Protein AF-A0A6N9DI93-F1 (afdb_monomer)

Solvent-accessible surface area (backbone atoms only — not comparable to full-atom values): 7185 Å² total; per-residue (Å²): 129,85,76,75,81,49,27,38,19,48,48,46,8,44,58,91,35,36,51,75,66,44,35,51,50,23,20,52,50,19,24,50,42,16,70,72,67,25,34,40,34,20,52,22,37,60,30,27,32,34,26,19,26,43,17,12,46,75,55,72,29,55,27,36,8,54,26,49,40,80,56,54,85,68,37,35,95,43,45,76,44,55,42,54,62,59,42,55,77,66,40,47,42,56,40,36,69,69,20,71,30,37,41,38,45,38,34,78,68,64,30,71,58,51,52,50,34,26,57,73,64,72,38,54,74,47,75,49,83,72,74,79,78,80,76,78,78,74,89,123

Sequence (140 aa):
MSQHPIYISVIGGDRDHTTPEGLKLAEEVGRHIAEAGCILVNGGMGGTMERAAKGAKSAGGTTIGILSTTERNQANPYIDYAIPTPLGFVRNVLVANASDAVIALPGKWGTSNELSFAMIAGVPVVALEGWEANLLYDGG

Foldseek 3Di:
DPDDAAEEEEAEDAQVFADPVLLQVLLCQLLVCLVVVHAYEYALAHDSLLSSLNSVVVNVHAYEHAYLAQDQVRGHPSHPHYHDDVPPLVCLLVRLLVGQEYEYTDTDPDSVSSVVSNVVNVHHYDYDDDDPPPPPPVPD

Secondary structure (DSSP, 8-state):
--PPPPEEEEE---SSSS-HHHHHHHHHHHHHHHHTTPEEEE--SSTHHHHHHHHHHHTT--EEEEESSS-GGGS-TT-SEEEE---GGGHHHHHHHT-SEEEE---SSSHHHHHHHHHHTT--EEE-S-----------

Radius of gyration: 14.29 Å; Cα contacts (8 Å, |Δi|>4): 337; chains: 1; bounding box: 38×36×39 Å

Nearest PDB structures (foldseek):
  6y01-assembly1_CCC  TM=9.434E-01  e=3.890E-11  Rippkaea orientalis PCC 8801
  1wek-assembly1_F  TM=8.468E-01  e=8.279E-08  Thermus thermophilus
  1weh-assembly2_B  TM=8.444E-01  e=7.338E-08  Thermus thermophilus HB8
  1wek-assembly1_E  TM=8.341E-01  e=7.338E-08  Thermus thermophilus
  1wek-assembly1_C  TM=8.445E-01  e=1.708E-07  Thermus thermophilus

Mean predicted aligned error: 7.13 Å

Structure (mmCIF, N/CA/C/O backbone):
data_AF-A0A6N9DI93-F1
#
_entry.id   AF-A0A6N9DI93-F1
#
loop_
_atom_site.group_PDB
_atom_site.id
_atom_site.type_symbol
_atom_site.label_atom_id
_atom_site.label_alt_id
_atom_site.label_comp_id
_atom_site.label_asym_id
_atom_site.label_entity_id
_atom_site.label_seq_id
_atom_site.pdbx_PDB_ins_code
_atom_site.Cartn_x
_atom_site.Cartn_y
_atom_site.Cartn_z
_atom_site.occupancy
_atom_site.B_iso_or_equiv
_atom_site.auth_seq_id
_atom_site.auth_comp_id
_atom_site.auth_asym_id
_atom_site.auth_atom_id
_atom_site.pdbx_PDB_model_num
ATOM 1 N N . MET A 1 1 ? -23.038 -8.264 14.974 1.00 46.19 1 MET A N 1
ATOM 2 C CA . MET A 1 1 ? -21.752 -8.863 14.565 1.00 46.19 1 MET A CA 1
ATOM 3 C C . MET A 1 1 ? -20.890 -7.717 14.076 1.00 46.19 1 MET A C 1
ATOM 5 O O . MET A 1 1 ? -21.331 -7.022 13.171 1.00 46.19 1 MET A O 1
ATOM 9 N N . SER A 1 2 ? -19.762 -7.424 14.724 1.00 50.06 2 SER A N 1
ATOM 10 C CA . SER A 1 2 ? -18.819 -6.440 14.186 1.00 50.06 2 SER A CA 1
ATOM 11 C C . SER A 1 2 ? -18.243 -7.027 12.901 1.00 50.06 2 SER A C 1
ATOM 13 O O . SER A 1 2 ? -17.548 -8.041 12.963 1.00 50.06 2 SER A O 1
ATOM 15 N N . GLN A 1 3 ? -18.596 -6.455 11.751 1.00 72.88 3 GLN A N 1
ATOM 16 C CA . GLN A 1 3 ? -17.924 -6.793 10.500 1.00 72.88 3 GLN A CA 1
ATOM 17 C C . GLN A 1 3 ? -16.441 -6.472 10.680 1.00 72.88 3 GLN A C 1
ATOM 19 O O . GLN A 1 3 ? -16.095 -5.383 11.143 1.00 72.88 3 GLN A O 1
ATOM 24 N N . HIS A 1 4 ? -15.584 -7.452 10.404 1.00 82.50 4 HIS A N 1
ATOM 25 C CA . HIS A 1 4 ? -14.150 -7.214 10.359 1.00 82.50 4 HIS A CA 1
ATOM 26 C C . HIS A 1 4 ? -13.879 -6.199 9.235 1.00 82.50 4 HIS A C 1
ATOM 28 O O . HIS A 1 4 ? -14.562 -6.268 8.209 1.00 82.50 4 HIS A O 1
ATOM 34 N N . PRO A 1 5 ? -12.956 -5.236 9.413 1.00 90.75 5 PRO A N 1
ATOM 35 C CA . PRO A 1 5 ? -12.563 -4.365 8.312 1.00 90.75 5 PRO A CA 1
ATOM 36 C C . PRO A 1 5 ? -12.088 -5.217 7.133 1.00 90.75 5 PRO A C 1
ATOM 38 O O . PRO A 1 5 ? -11.401 -6.209 7.356 1.00 90.75 5 PRO A O 1
ATOM 41 N N . ILE A 1 6 ? -12.449 -4.838 5.907 1.00 96.69 6 ILE A N 1
ATOM 42 C CA . ILE A 1 6 ? -11.948 -5.504 4.700 1.00 96.69 6 ILE A CA 1
ATOM 43 C C . ILE A 1 6 ? -10.580 -4.911 4.362 1.00 96.69 6 ILE A C 1
ATOM 45 O O . ILE A 1 6 ? -10.435 -3.689 4.271 1.00 96.69 6 ILE A O 1
ATOM 49 N N . TYR A 1 7 ? -9.588 -5.767 4.163 1.00 97.56 7 TYR A N 1
ATOM 50 C CA . TYR A 1 7 ? -8.220 -5.410 3.816 1.00 97.56 7 TYR A CA 1
ATOM 51 C C . TYR A 1 7 ? -7.990 -5.679 2.333 1.00 97.56 7 TYR A C 1
ATOM 53 O O . TYR A 1 7 ? -8.147 -6.804 1.864 1.00 97.56 7 TYR A O 1
ATOM 61 N N . ILE A 1 8 ? -7.582 -4.655 1.590 1.00 97.44 8 ILE A N 1
ATOM 62 C CA . ILE A 1 8 ? -7.276 -4.766 0.164 1.00 97.44 8 ILE A CA 1
ATOM 63 C C . ILE A 1 8 ? -5.801 -4.464 -0.045 1.00 97.44 8 ILE A C 1
ATOM 65 O O . ILE A 1 8 ? -5.325 -3.369 0.267 1.00 97.44 8 ILE A O 1
ATOM 69 N N . SER A 1 9 ? -5.082 -5.431 -0.605 1.00 95.81 9 SER A N 1
ATOM 70 C CA . SER A 1 9 ? -3.692 -5.233 -0.989 1.00 95.81 9 SER A CA 1
ATOM 71 C C . SER A 1 9 ? -3.581 -4.615 -2.371 1.00 95.81 9 SER A C 1
ATOM 73 O O . SER A 1 9 ? -4.278 -5.033 -3.291 1.00 95.81 9 SER A O 1
ATOM 75 N N . VAL A 1 10 ? -2.660 -3.669 -2.546 1.00 93.56 10 VAL A N 1
ATOM 76 C CA . VAL A 1 10 ? -2.271 -3.172 -3.875 1.00 93.56 10 VAL A CA 1
ATOM 77 C C . VAL A 1 10 ? -0.820 -3.539 -4.150 1.00 93.56 10 VAL A C 1
ATOM 79 O O . VAL A 1 10 ? 0.080 -3.133 -3.410 1.00 93.56 10 VAL A O 1
ATOM 82 N N . ILE A 1 11 ? -0.611 -4.294 -5.227 1.00 89.00 11 ILE A N 1
ATOM 83 C CA . ILE A 1 11 ? 0.705 -4.726 -5.718 1.00 89.00 11 ILE A CA 1
ATOM 84 C C . ILE A 1 11 ? 0.985 -4.113 -7.095 1.00 89.00 11 ILE A C 1
ATOM 86 O O . ILE A 1 11 ? 0.055 -3.769 -7.832 1.00 89.00 11 ILE A O 1
ATOM 90 N N . GLY A 1 12 ? 2.258 -3.942 -7.445 1.00 82.12 12 GLY A N 1
ATOM 91 C CA . GLY A 1 12 ? 2.646 -3.197 -8.639 1.00 82.12 12 GLY A CA 1
ATOM 92 C C . GLY A 1 12 ? 4.113 -2.784 -8.639 1.00 82.12 12 GLY A C 1
ATOM 93 O O . GLY A 1 12 ? 4.810 -2.879 -7.631 1.00 82.12 12 GLY A O 1
ATOM 94 N N . GLY A 1 13 ? 4.567 -2.274 -9.783 1.00 74.19 13 GLY A N 1
ATOM 95 C CA . GLY A 1 13 ? 5.956 -1.865 -9.972 1.00 74.19 13 GLY A CA 1
ATOM 96 C C . GLY A 1 13 ? 6.425 -0.775 -9.000 1.00 74.19 13 GLY A C 1
ATOM 97 O O . GLY A 1 13 ? 5.648 0.047 -8.491 1.00 74.19 13 GLY A O 1
ATOM 98 N N . ASP A 1 14 ? 7.739 -0.736 -8.787 1.00 79.31 14 ASP A N 1
ATOM 99 C CA . ASP A 1 14 ? 8.405 0.379 -8.119 1.00 79.31 14 ASP A CA 1
ATOM 100 C C . ASP A 1 14 ? 8.394 1.654 -8.993 1.00 79.31 14 ASP A C 1
ATOM 102 O O . ASP A 1 14 ? 7.741 1.730 -10.039 1.00 79.31 14 ASP A O 1
ATOM 106 N N . ARG A 1 15 ? 9.091 2.701 -8.541 1.00 76.38 15 ARG A N 1
ATOM 107 C CA . ARG A 1 15 ? 9.109 4.002 -9.222 1.00 76.38 15 ARG A CA 1
ATOM 108 C C . ARG A 1 15 ? 9.730 3.941 -10.621 1.00 76.38 15 ARG A C 1
ATOM 110 O O . ARG A 1 15 ? 9.258 4.662 -11.494 1.00 76.38 15 ARG A O 1
ATOM 117 N N . ASP A 1 16 ? 10.738 3.103 -10.829 1.00 77.00 16 ASP A N 1
ATOM 118 C CA . ASP A 1 16 ? 11.493 3.046 -12.085 1.00 77.00 16 ASP A CA 1
ATOM 119 C C . ASP A 1 16 ? 10.789 2.167 -13.131 1.00 77.00 16 ASP A C 1
ATOM 121 O O . ASP A 1 16 ? 11.002 2.317 -14.335 1.00 77.00 16 ASP A O 1
ATOM 125 N N . HIS A 1 17 ? 9.894 1.286 -12.678 1.00 74.25 17 HIS A N 1
ATOM 126 C CA . HIS A 1 17 ? 9.217 0.295 -13.515 1.00 74.25 17 HIS A CA 1
ATOM 127 C C . HIS A 1 17 ? 7.712 0.545 -13.709 1.00 74.25 17 HIS A C 1
ATOM 129 O O . HIS A 1 17 ? 7.026 -0.306 -14.289 1.00 74.25 17 HIS A O 1
ATOM 135 N N . THR A 1 18 ? 7.199 1.701 -13.271 1.00 78.12 18 THR A N 1
ATOM 136 C CA . THR A 1 18 ? 5.783 2.087 -13.407 1.00 78.12 18 THR A CA 1
ATOM 137 C C . THR A 1 18 ? 5.630 3.319 -14.297 1.00 78.12 18 THR A C 1
ATOM 139 O O . THR A 1 18 ? 6.318 4.323 -14.114 1.00 78.12 18 THR A O 1
ATOM 142 N N . THR A 1 19 ? 4.706 3.267 -15.259 1.00 85.12 19 THR A N 1
ATOM 143 C CA . THR A 1 19 ? 4.407 4.412 -16.134 1.00 85.12 19 THR A CA 1
ATOM 144 C C . THR A 1 19 ? 3.683 5.530 -15.371 1.00 85.12 19 THR A C 1
ATOM 146 O O . THR A 1 19 ? 3.050 5.266 -14.345 1.00 85.12 19 THR A O 1
ATOM 149 N N . P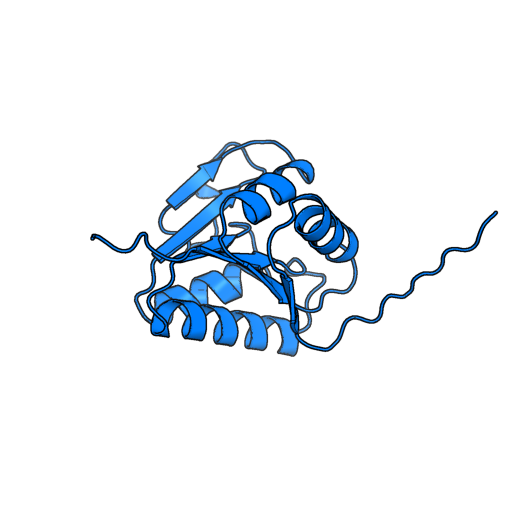RO A 1 20 ? 3.711 6.784 -15.859 1.00 87.62 20 PRO A N 1
ATOM 150 C CA . PRO A 1 20 ? 2.921 7.871 -15.277 1.00 87.62 20 PRO A CA 1
ATOM 151 C C . PRO A 1 20 ? 1.427 7.537 -15.156 1.00 87.62 20 PRO A C 1
ATOM 153 O O . PRO A 1 20 ? 0.802 7.840 -14.140 1.00 87.62 20 PRO A O 1
ATOM 156 N N . GLU A 1 21 ? 0.868 6.862 -16.159 1.00 86.25 21 GLU A N 1
ATOM 157 C CA . GLU A 1 21 ? -0.519 6.401 -16.172 1.00 86.25 21 GLU A CA 1
ATOM 158 C C . GLU A 1 21 ? -0.755 5.334 -15.097 1.00 86.25 21 GLU A C 1
ATOM 160 O O . GLU A 1 21 ? -1.743 5.414 -14.372 1.00 86.25 21 GLU A O 1
ATOM 165 N N . GLY A 1 22 ? 0.178 4.391 -14.926 1.00 86.81 22 GLY A N 1
ATOM 166 C CA . GLY A 1 22 ? 0.122 3.384 -13.864 1.00 86.81 22 GLY A CA 1
ATOM 167 C C . GLY A 1 22 ? 0.186 4.002 -12.465 1.00 86.81 22 GLY A C 1
ATOM 168 O O . GLY A 1 22 ? -0.568 3.615 -11.577 1.00 86.81 22 GLY A O 1
ATOM 169 N N . LEU A 1 23 ? 1.018 5.030 -12.274 1.00 91.25 23 LEU A N 1
ATOM 170 C CA . LEU A 1 23 ? 1.089 5.785 -11.020 1.00 91.25 23 LEU A CA 1
ATOM 171 C C . LEU A 1 23 ? -0.214 6.543 -10.728 1.00 91.25 23 LEU A C 1
ATOM 173 O O . LEU A 1 23 ? -0.634 6.610 -9.572 1.00 91.25 23 LEU A O 1
ATOM 177 N N . LYS A 1 24 ? -0.859 7.106 -11.755 1.00 92.25 24 LYS A N 1
ATOM 178 C CA . LYS A 1 24 ? -2.163 7.765 -11.615 1.00 92.25 24 LYS A CA 1
ATOM 179 C C . LYS A 1 24 ? -3.259 6.754 -11.272 1.00 92.25 24 LYS A C 1
ATOM 181 O O . LYS A 1 24 ? -4.019 6.989 -10.337 1.00 92.25 24 LYS A O 1
ATOM 186 N N . LEU A 1 25 ? -3.284 5.617 -11.965 1.00 91.94 25 LEU A N 1
ATOM 187 C CA . LEU A 1 25 ? -4.205 4.519 -11.683 1.00 91.94 25 LEU A CA 1
ATOM 188 C C . LEU A 1 25 ? -4.036 4.005 -10.248 1.00 91.94 25 LEU A C 1
ATOM 190 O O . LEU A 1 25 ? -5.024 3.796 -9.554 1.00 91.94 25 LEU A O 1
ATOM 194 N N . ALA A 1 26 ? -2.798 3.860 -9.770 1.00 94.38 26 ALA A N 1
ATOM 195 C CA . ALA A 1 26 ? -2.525 3.466 -8.392 1.00 94.38 26 ALA A CA 1
ATOM 196 C C . ALA A 1 26 ? -3.125 4.445 -7.377 1.00 94.38 26 ALA A C 1
ATOM 198 O O . ALA A 1 26 ? -3.748 4.020 -6.405 1.00 94.38 26 ALA A O 1
ATOM 199 N N . GLU A 1 27 ? -2.981 5.749 -7.620 1.00 97.31 27 GLU A N 1
ATOM 200 C CA . GLU A 1 27 ? -3.574 6.794 -6.780 1.00 97.31 27 GLU A CA 1
ATOM 201 C C . GLU A 1 27 ? -5.114 6.732 -6.794 1.00 97.31 27 GLU A C 1
ATOM 203 O O . GLU A 1 27 ? -5.746 6.819 -5.742 1.00 97.31 27 GLU A O 1
ATOM 208 N N . GLU A 1 28 ? -5.730 6.487 -7.953 1.00 97.38 28 GLU A N 1
ATOM 209 C CA . GLU A 1 28 ? -7.184 6.314 -8.076 1.00 97.38 28 GLU A CA 1
ATOM 210 C C . GLU A 1 28 ? -7.693 5.056 -7.354 1.00 97.38 28 GLU A C 1
ATOM 212 O O . GLU A 1 28 ? -8.684 5.123 -6.626 1.00 97.38 28 GLU A O 1
ATOM 217 N N . VAL A 1 29 ? -6.989 3.930 -7.491 1.00 97.12 29 VAL A N 1
ATOM 218 C CA . VAL A 1 29 ? -7.311 2.667 -6.808 1.00 97.12 29 VAL A CA 1
ATOM 219 C C . VAL A 1 29 ? -7.246 2.836 -5.296 1.00 97.12 29 VAL A C 1
ATOM 221 O O . VAL A 1 29 ? -8.182 2.456 -4.596 1.00 97.12 29 VAL A O 1
ATOM 224 N N . GLY A 1 30 ? -6.181 3.457 -4.784 1.00 98.38 30 GLY A N 1
ATOM 225 C CA . GLY A 1 30 ? -6.051 3.745 -3.359 1.00 98.38 30 GLY A CA 1
ATOM 226 C C . GLY A 1 30 ? -7.209 4.585 -2.821 1.00 98.38 30 GLY A C 1
ATOM 227 O O . GLY A 1 30 ? -7.767 4.269 -1.770 1.00 98.38 30 GLY A O 1
ATOM 228 N N . ARG A 1 31 ? -7.612 5.623 -3.566 1.00 98.75 31 ARG A N 1
ATOM 229 C CA . ARG A 1 31 ? -8.761 6.467 -3.212 1.00 98.75 31 ARG A CA 1
ATOM 230 C C . ARG A 1 31 ? -10.057 5.651 -3.146 1.00 98.75 31 ARG A C 1
ATOM 232 O O . ARG A 1 31 ? -10.765 5.741 -2.149 1.00 98.75 31 ARG A O 1
ATOM 239 N N . HIS A 1 32 ? -10.337 4.820 -4.152 1.00 98.38 32 HIS A N 1
ATOM 240 C CA . HIS A 1 32 ? -11.543 3.983 -4.177 1.00 98.38 32 HIS A CA 1
ATOM 241 C C . HIS A 1 32 ? -11.578 2.935 -3.055 1.00 98.38 32 HIS A C 1
ATOM 243 O O . HIS A 1 32 ? -12.643 2.693 -2.494 1.00 98.38 32 HIS A O 1
ATOM 249 N N . ILE A 1 33 ? -10.436 2.340 -2.689 1.00 98.31 33 ILE A N 1
ATOM 250 C CA . ILE A 1 33 ? -10.345 1.419 -1.541 1.00 98.31 33 ILE A CA 1
ATOM 251 C C . ILE A 1 33 ? -10.788 2.131 -0.256 1.00 98.31 33 ILE A C 1
ATOM 253 O O . ILE A 1 33 ? -11.616 1.608 0.489 1.00 98.31 33 ILE A O 1
ATOM 257 N N . ALA A 1 34 ? -10.279 3.342 -0.019 1.00 98.31 34 ALA A N 1
ATOM 258 C CA . ALA A 1 34 ? -10.639 4.131 1.154 1.00 98.31 34 ALA A CA 1
ATOM 259 C C . ALA A 1 34 ? -12.111 4.580 1.139 1.00 98.31 34 ALA A C 1
ATOM 261 O O . ALA A 1 34 ? -12.794 4.466 2.154 1.00 98.31 34 ALA A O 1
ATOM 262 N N . GLU A 1 35 ? -12.625 5.037 -0.006 1.00 98.19 35 GLU A N 1
ATOM 263 C CA . GLU A 1 35 ? -14.038 5.420 -0.169 1.00 98.19 35 GLU A CA 1
ATOM 264 C C . GLU A 1 35 ? -14.998 4.242 0.055 1.00 98.19 35 GLU A C 1
ATOM 266 O O . GLU A 1 35 ? -16.103 4.432 0.560 1.00 98.19 35 GLU A O 1
ATOM 271 N N . ALA A 1 36 ? -14.564 3.017 -0.252 1.00 97.06 36 ALA A N 1
ATOM 272 C CA . ALA A 1 36 ? -15.294 1.790 0.057 1.00 97.06 36 ALA A CA 1
ATOM 273 C C . ALA A 1 36 ? -15.214 1.379 1.544 1.00 97.06 36 ALA A C 1
ATOM 275 O O . ALA A 1 36 ? -15.746 0.335 1.919 1.00 97.06 36 ALA A O 1
ATOM 276 N N . GLY A 1 37 ? -14.541 2.160 2.397 1.00 97.25 37 GLY A N 1
ATOM 277 C CA . GLY A 1 37 ? -14.347 1.855 3.817 1.00 97.25 37 GLY A CA 1
ATOM 278 C C . GLY A 1 37 ? -13.364 0.711 4.082 1.00 97.25 37 GLY A C 1
ATOM 279 O O . GLY A 1 37 ? -13.352 0.161 5.183 1.00 97.25 37 GLY A O 1
ATOM 280 N N . CYS A 1 38 ? -12.560 0.332 3.085 1.00 98.00 38 CYS A N 1
ATOM 281 C CA . CYS A 1 38 ? -11.565 -0.729 3.200 1.00 98.00 38 CYS A CA 1
ATOM 282 C C . CYS A 1 38 ? -10.213 -0.180 3.688 1.00 98.00 38 CYS A C 1
ATOM 284 O O . CYS A 1 38 ? -9.899 1.003 3.537 1.00 98.00 38 CYS A O 1
ATOM 286 N N . ILE A 1 39 ? -9.386 -1.060 4.253 1.00 98.50 39 ILE A N 1
ATOM 287 C CA . ILE A 1 39 ? -8.014 -0.759 4.673 1.00 98.50 39 ILE A CA 1
ATOM 288 C C . ILE A 1 39 ? -7.058 -1.122 3.540 1.00 98.50 39 ILE A C 1
ATOM 290 O O . ILE A 1 39 ? -7.086 -2.244 3.034 1.00 98.50 39 ILE A O 1
ATOM 294 N N . LEU A 1 40 ? -6.184 -0.190 3.160 1.00 98.56 40 LEU A N 1
ATOM 295 C CA . LEU A 1 40 ? -5.153 -0.449 2.160 1.00 98.56 40 LEU A CA 1
ATOM 296 C C . LEU A 1 40 ? -3.942 -1.133 2.804 1.00 98.56 40 LEU A C 1
ATOM 298 O O . LEU A 1 40 ? -3.368 -0.610 3.761 1.00 98.56 40 LEU A O 1
ATOM 302 N N . VAL A 1 41 ? -3.487 -2.234 2.211 1.00 98.06 41 VAL A N 1
ATOM 303 C CA . VAL A 1 41 ? -2.229 -2.906 2.559 1.00 98.06 41 VAL A CA 1
ATOM 304 C C . VAL A 1 41 ? -1.276 -2.863 1.365 1.00 98.06 41 VAL A C 1
ATOM 306 O O . VAL A 1 41 ? -1.681 -3.066 0.224 1.00 98.06 41 VAL A O 1
ATOM 309 N N . ASN A 1 42 ? 0.008 -2.586 1.587 1.00 96.00 42 ASN A N 1
ATOM 310 C CA . ASN A 1 42 ? 1.037 -2.815 0.574 1.00 96.00 42 ASN A CA 1
ATOM 311 C C . ASN A 1 42 ? 2.444 -2.960 1.178 1.00 96.00 42 ASN A C 1
ATOM 313 O O . ASN A 1 42 ? 2.681 -2.803 2.368 1.00 96.00 42 ASN A O 1
ATOM 317 N N . GLY A 1 43 ? 3.413 -3.273 0.330 1.00 94.19 43 GLY A N 1
ATOM 318 C CA . GLY A 1 43 ? 4.516 -2.363 0.056 1.00 94.19 43 GLY A CA 1
ATOM 319 C C . GLY A 1 43 ? 5.242 -1.588 1.155 1.00 94.19 43 GLY A C 1
ATOM 320 O O . GLY A 1 43 ? 6.346 -1.937 1.573 1.00 94.19 43 GLY A O 1
ATOM 321 N N . GLY A 1 44 ? 4.698 -0.409 1.415 1.00 93.81 44 GLY A N 1
ATOM 322 C CA . GLY A 1 44 ? 5.291 0.717 2.112 1.00 93.81 44 GLY A CA 1
ATOM 323 C C . GLY A 1 44 ? 6.419 1.442 1.377 1.00 93.81 44 GLY A C 1
ATOM 324 O O . GLY A 1 44 ? 6.890 2.443 1.893 1.00 93.81 44 GLY A O 1
ATOM 325 N N . MET A 1 45 ? 6.835 1.012 0.181 1.00 90.69 45 MET A N 1
ATOM 326 C CA . MET A 1 45 ? 7.931 1.646 -0.575 1.00 90.69 45 MET A CA 1
ATOM 327 C C . MET A 1 45 ? 7.395 2.652 -1.621 1.00 90.69 45 MET A C 1
ATOM 329 O O . MET A 1 45 ? 6.238 3.068 -1.544 1.00 90.69 45 MET A O 1
ATOM 333 N N . GLY A 1 46 ? 8.239 3.085 -2.566 1.00 92.25 46 GLY A N 1
ATOM 334 C CA . GLY A 1 46 ? 7.907 4.056 -3.621 1.00 92.25 46 GLY A CA 1
ATOM 335 C C . GLY A 1 46 ? 7.058 3.501 -4.777 1.00 92.25 46 GLY A C 1
ATOM 336 O O . GLY A 1 46 ? 6.656 2.341 -4.780 1.00 92.25 46 GLY A O 1
ATOM 337 N N . GLY A 1 47 ? 6.810 4.330 -5.795 1.00 91.69 47 GLY A N 1
ATOM 338 C CA . GLY A 1 47 ? 6.141 3.902 -7.032 1.00 91.69 47 GLY A CA 1
ATOM 339 C C . GLY A 1 47 ? 4.650 3.641 -6.830 1.00 91.69 47 GLY A C 1
ATOM 340 O O . GLY A 1 47 ? 3.956 4.469 -6.237 1.00 91.69 47 GLY A O 1
ATOM 341 N N . THR A 1 48 ? 4.160 2.491 -7.300 1.00 91.69 48 THR A N 1
ATOM 342 C CA . THR A 1 48 ? 2.747 2.096 -7.167 1.00 91.69 48 THR A CA 1
ATOM 343 C C . THR A 1 48 ? 2.269 2.122 -5.713 1.00 91.69 48 THR A C 1
ATOM 345 O O . THR A 1 48 ? 1.205 2.657 -5.410 1.00 91.69 48 THR A O 1
ATOM 348 N N . MET A 1 49 ? 3.081 1.597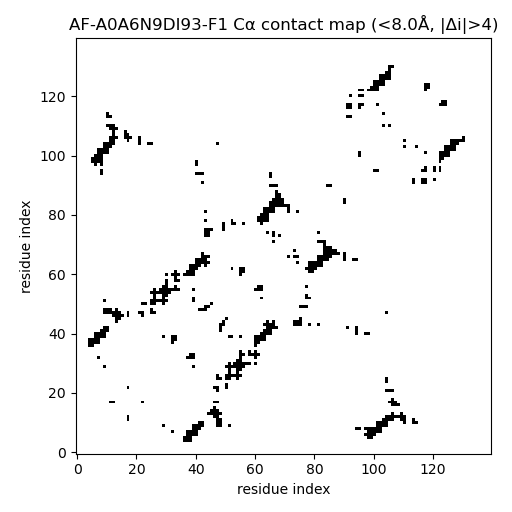 -4.796 1.00 93.88 49 MET A N 1
ATOM 349 C CA . MET A 1 49 ? 2.738 1.472 -3.376 1.00 93.88 49 MET A CA 1
ATOM 350 C C . MET A 1 49 ? 2.550 2.842 -2.709 1.00 93.88 49 MET A C 1
ATOM 352 O O . MET A 1 49 ? 1.588 3.065 -1.973 1.00 93.88 49 MET A O 1
ATOM 356 N N . GLU A 1 50 ? 3.445 3.783 -3.008 1.00 96.94 50 GLU A N 1
ATOM 357 C CA . GLU A 1 50 ? 3.365 5.168 -2.535 1.00 96.94 50 GLU A CA 1
ATOM 358 C C . GLU A 1 50 ? 2.138 5.883 -3.098 1.00 96.94 50 GLU A C 1
ATOM 360 O O . GLU A 1 50 ? 1.442 6.580 -2.362 1.00 96.94 50 GLU A O 1
ATOM 365 N N . ARG A 1 51 ? 1.831 5.684 -4.384 1.00 97.31 51 ARG A N 1
ATOM 366 C CA . ARG A 1 51 ? 0.671 6.308 -5.031 1.00 97.31 51 ARG A CA 1
ATOM 367 C C . ARG A 1 51 ? -0.651 5.768 -4.513 1.00 97.31 51 ARG A C 1
ATOM 369 O O . ARG A 1 51 ? -1.526 6.565 -4.192 1.00 97.31 51 ARG A O 1
ATOM 376 N N . ALA A 1 52 ? -0.771 4.456 -4.344 1.00 97.94 52 ALA A N 1
ATOM 377 C CA . ALA A 1 52 ? -1.943 3.852 -3.724 1.00 97.94 52 ALA A CA 1
ATOM 378 C C . ALA A 1 52 ? -2.146 4.363 -2.292 1.00 97.94 52 ALA A C 1
ATOM 380 O O . ALA A 1 52 ? -3.245 4.787 -1.936 1.00 97.94 52 ALA A O 1
ATOM 381 N N . ALA A 1 53 ? -1.078 4.416 -1.489 1.00 98.62 53 ALA A N 1
ATOM 382 C CA . ALA A 1 53 ? -1.159 4.955 -0.136 1.00 98.62 53 ALA A CA 1
ATOM 383 C C . ALA A 1 53 ? -1.576 6.433 -0.139 1.00 98.62 53 ALA A C 1
ATOM 385 O O . ALA A 1 53 ? -2.499 6.809 0.581 1.00 98.62 53 ALA A O 1
ATOM 386 N N . LYS A 1 54 ? -0.992 7.256 -1.017 1.00 98.75 54 LYS A N 1
ATOM 387 C CA . LYS A 1 54 ? -1.392 8.656 -1.203 1.00 98.75 54 LYS A CA 1
ATOM 388 C C . LYS A 1 54 ? -2.878 8.800 -1.535 1.00 98.75 54 LYS A C 1
ATOM 390 O O . LYS A 1 54 ? -3.558 9.631 -0.935 1.00 98.75 54 LYS A O 1
ATOM 395 N N . GLY A 1 55 ? -3.378 7.984 -2.461 1.00 98.75 55 GLY A N 1
ATOM 396 C CA . GLY A 1 55 ? -4.785 7.956 -2.852 1.00 98.75 55 GLY A CA 1
ATOM 397 C C . GLY A 1 55 ? -5.702 7.639 -1.676 1.00 98.75 55 GLY A C 1
ATOM 398 O O . GLY A 1 55 ? -6.623 8.403 -1.388 1.00 98.75 55 GLY A O 1
ATOM 399 N N . ALA A 1 56 ? -5.395 6.573 -0.935 1.00 98.81 56 ALA A N 1
ATOM 400 C CA . ALA A 1 56 ? -6.160 6.178 0.244 1.00 98.81 56 ALA A CA 1
ATOM 401 C C . ALA A 1 56 ? -6.161 7.275 1.318 1.00 98.81 56 ALA A C 1
ATOM 403 O O . ALA A 1 56 ? -7.220 7.646 1.825 1.00 98.81 56 ALA A O 1
ATOM 404 N N . LYS A 1 57 ? -4.995 7.870 1.612 1.00 98.69 57 LYS A N 1
ATOM 405 C CA . LYS A 1 57 ? -4.890 8.985 2.566 1.00 98.69 57 LYS A CA 1
ATOM 406 C C . LYS A 1 57 ? -5.689 10.210 2.129 1.00 98.69 57 LYS A C 1
ATOM 408 O O . LYS A 1 57 ? -6.259 10.879 2.986 1.00 98.69 57 LYS A O 1
ATOM 413 N N . SER A 1 58 ? -5.767 10.495 0.826 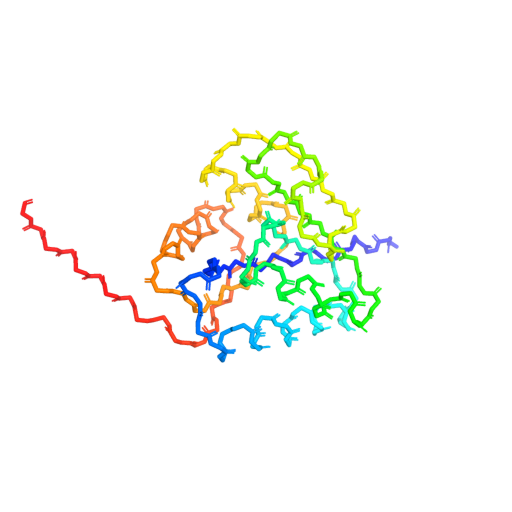1.00 98.69 58 SER A N 1
ATOM 414 C CA . SER A 1 58 ? -6.529 11.642 0.306 1.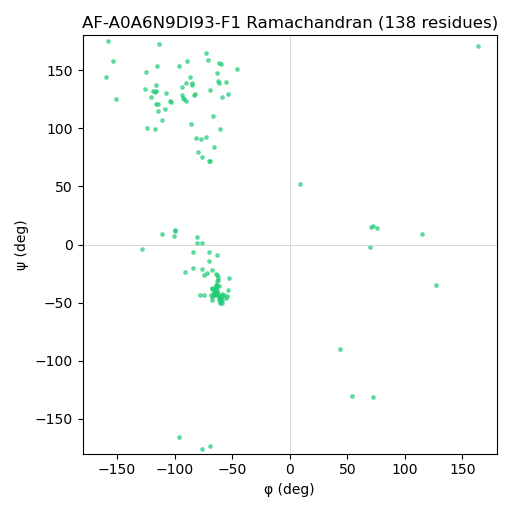00 98.69 58 SER A CA 1
ATOM 415 C C . SER A 1 58 ? -8.036 11.541 0.576 1.00 98.69 58 SER A C 1
ATOM 417 O O . SER A 1 58 ? -8.698 12.566 0.708 1.00 98.69 58 SER A O 1
ATOM 419 N N . ALA A 1 59 ? -8.550 10.318 0.733 1.00 98.50 59 ALA A N 1
ATOM 420 C CA . ALA A 1 59 ? -9.932 10.026 1.112 1.00 98.50 59 ALA A CA 1
ATOM 421 C C . ALA A 1 59 ? -10.099 9.687 2.608 1.00 98.50 59 ALA A C 1
ATOM 423 O O . ALA A 1 59 ? -11.147 9.195 3.014 1.00 98.50 59 ALA A O 1
ATOM 424 N N . GLY A 1 60 ? -9.085 9.936 3.446 1.00 98.38 60 GLY A N 1
ATOM 425 C CA . GLY A 1 60 ? -9.160 9.663 4.886 1.00 98.38 60 GLY A CA 1
ATOM 426 C C . GLY A 1 60 ? -9.037 8.184 5.272 1.00 98.38 60 GLY A C 1
ATOM 427 O O . GLY A 1 60 ? -9.343 7.833 6.409 1.00 98.38 60 GLY A O 1
ATOM 428 N N . GLY A 1 61 ? -8.586 7.321 4.358 1.00 98.25 61 GLY A N 1
ATOM 429 C CA . GLY A 1 61 ? -8.392 5.895 4.610 1.00 98.25 61 GLY A CA 1
ATOM 430 C C . GLY A 1 61 ? -7.187 5.570 5.498 1.00 98.25 61 GLY A C 1
ATOM 431 O O . GLY A 1 61 ? -6.278 6.388 5.696 1.00 98.25 61 GLY A O 1
ATOM 432 N N . THR A 1 62 ? -7.181 4.329 5.987 1.00 98.69 62 THR A N 1
ATOM 433 C CA . THR A 1 62 ? -6.081 3.729 6.754 1.00 98.69 62 THR A CA 1
ATOM 434 C C . THR A 1 62 ? -5.145 2.955 5.833 1.00 98.69 62 THR A C 1
ATOM 436 O O . THR A 1 62 ? -5.604 2.178 4.992 1.00 98.69 62 THR A O 1
ATOM 439 N N . THR A 1 63 ? -3.837 3.123 6.023 1.00 98.69 63 THR A N 1
ATOM 440 C CA . THR A 1 63 ? -2.805 2.473 5.204 1.00 98.69 63 THR A CA 1
ATOM 441 C C . THR A 1 63 ? -1.801 1.682 6.048 1.00 98.69 63 THR A C 1
ATOM 443 O O . THR A 1 63 ? -1.267 2.156 7.054 1.00 98.69 63 THR A O 1
ATOM 446 N N . ILE A 1 64 ? -1.506 0.456 5.619 1.00 98.56 64 ILE A N 1
ATOM 447 C CA . ILE A 1 64 ? -0.554 -0.448 6.271 1.00 98.56 64 ILE A CA 1
ATOM 448 C C . ILE A 1 64 ? 0.565 -0.793 5.290 1.00 98.56 64 ILE A C 1
ATOM 450 O O . ILE A 1 64 ? 0.314 -1.259 4.179 1.00 98.56 64 ILE A O 1
ATOM 454 N N . GLY A 1 65 ? 1.808 -0.579 5.717 1.00 97.62 65 GLY A N 1
ATOM 455 C CA . GLY A 1 65 ? 3.011 -0.868 4.946 1.00 97.62 65 GLY A CA 1
ATOM 456 C C . GLY A 1 65 ? 3.790 -2.027 5.558 1.00 97.62 65 GLY A C 1
ATOM 457 O O . GLY A 1 65 ? 4.433 -1.837 6.584 1.00 97.62 65 GLY A O 1
ATOM 458 N N . ILE A 1 66 ? 3.790 -3.209 4.9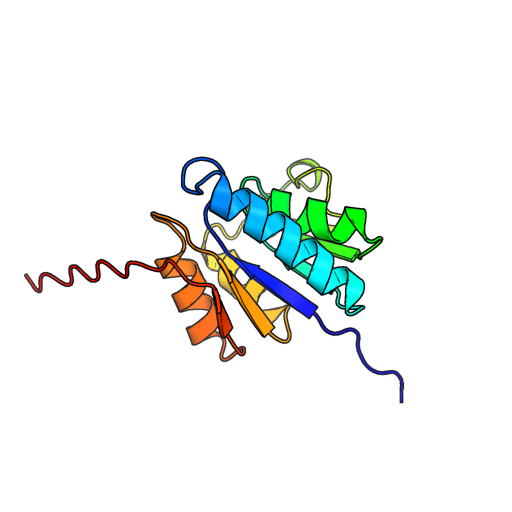45 1.00 96.75 66 ILE A N 1
ATOM 459 C CA . ILE A 1 66 ? 4.645 -4.330 5.369 1.00 96.75 66 ILE A CA 1
ATOM 460 C C . ILE A 1 66 ? 5.997 -4.160 4.686 1.00 96.75 66 ILE A C 1
ATOM 462 O O . ILE A 1 66 ? 6.108 -4.421 3.502 1.00 96.75 66 ILE A O 1
ATOM 466 N N . LEU A 1 67 ? 7.028 -3.702 5.383 1.00 95.06 67 LEU A N 1
ATOM 467 C CA . LEU A 1 67 ? 8.292 -3.302 4.766 1.00 95.06 67 LEU A CA 1
ATOM 468 C C . LEU A 1 67 ? 9.247 -4.485 4.602 1.00 95.06 67 LEU A C 1
ATOM 470 O O . LEU A 1 67 ? 9.370 -5.337 5.483 1.00 95.06 67 LEU A O 1
ATOM 474 N N . SER A 1 68 ? 10.012 -4.484 3.511 1.00 92.56 68 SER A N 1
ATOM 475 C CA . SER A 1 68 ? 11.162 -5.381 3.312 1.00 92.56 68 SER A CA 1
ATOM 476 C C . SER A 1 68 ? 12.434 -4.907 4.030 1.00 92.56 68 SER A C 1
ATOM 478 O O . SER A 1 68 ? 13.498 -5.486 3.832 1.00 92.56 68 SER A O 1
ATOM 480 N N . THR A 1 69 ? 12.339 -3.850 4.833 1.00 93.25 69 THR A N 1
ATOM 481 C CA . THR A 1 69 ? 13.449 -3.168 5.509 1.00 93.25 69 THR A CA 1
ATOM 482 C C . THR A 1 69 ? 13.335 -3.349 7.027 1.00 93.25 69 THR A C 1
ATOM 484 O O . THR A 1 69 ? 12.343 -3.897 7.509 1.00 93.25 69 THR A O 1
ATOM 487 N N . THR A 1 70 ? 14.348 -2.920 7.788 1.00 93.75 70 THR A N 1
ATOM 488 C CA . THR A 1 70 ? 14.374 -3.014 9.264 1.00 93.75 70 THR A CA 1
ATOM 489 C C . THR A 1 70 ? 13.797 -1.787 9.968 1.00 93.75 70 THR A C 1
ATOM 491 O O . THR A 1 70 ? 13.333 -1.894 11.100 1.00 93.75 70 THR A O 1
ATOM 494 N N . GLU A 1 71 ? 13.789 -0.631 9.303 1.00 94.44 71 GLU A N 1
ATOM 495 C CA . GLU A 1 71 ? 13.449 0.652 9.917 1.00 94.44 71 GLU A CA 1
ATOM 496 C C . GLU A 1 71 ? 12.076 1.156 9.460 1.00 94.44 71 GLU A C 1
ATOM 498 O O . GLU A 1 71 ? 11.798 1.255 8.264 1.00 94.44 71 GLU A O 1
ATOM 503 N N . ARG A 1 72 ? 11.223 1.553 10.415 1.00 95.12 72 ARG A N 1
ATOM 504 C CA . ARG A 1 72 ? 9.867 2.067 10.123 1.00 95.12 72 ARG A CA 1
ATOM 505 C C . ARG A 1 72 ? 9.876 3.364 9.316 1.00 95.12 72 ARG A C 1
ATOM 507 O O . ARG A 1 72 ? 8.965 3.590 8.530 1.00 95.12 72 ARG A O 1
ATOM 514 N N . ASN A 1 73 ? 10.897 4.200 9.500 1.00 94.69 73 ASN A N 1
ATOM 515 C CA . ASN A 1 73 ? 11.026 5.489 8.814 1.00 94.69 73 ASN A CA 1
ATOM 516 C C . ASN A 1 73 ? 11.334 5.364 7.311 1.00 94.69 73 ASN A C 1
ATOM 518 O O . ASN A 1 73 ? 11.350 6.376 6.619 1.00 94.69 73 ASN A O 1
ATOM 522 N N . GLN A 1 74 ? 11.575 4.149 6.811 1.00 94.44 74 GLN A N 1
ATOM 523 C CA . GLN A 1 74 ? 11.745 3.882 5.383 1.00 94.44 74 GLN A CA 1
ATOM 524 C C . GLN A 1 74 ? 10.410 3.686 4.654 1.00 94.44 74 GLN A C 1
ATOM 526 O O . GLN A 1 74 ? 10.400 3.578 3.429 1.00 94.44 74 GLN A O 1
ATOM 531 N N . ALA A 1 75 ? 9.288 3.641 5.381 1.00 97.00 75 ALA A N 1
ATOM 532 C CA . ALA A 1 75 ? 7.973 3.695 4.765 1.00 97.00 75 ALA A CA 1
ATOM 533 C C . ALA A 1 75 ? 7.763 5.034 4.041 1.00 97.00 75 ALA A C 1
ATOM 535 O O . ALA A 1 75 ? 8.235 6.082 4.487 1.00 97.00 75 ALA A O 1
ATOM 536 N N . ASN A 1 76 ? 7.008 5.014 2.945 1.00 96.62 76 ASN A N 1
ATOM 537 C CA . ASN A 1 76 ? 6.576 6.240 2.292 1.00 96.62 76 ASN A CA 1
ATOM 538 C C . ASN A 1 76 ? 5.692 7.084 3.243 1.00 96.62 76 ASN A C 1
ATOM 540 O O . ASN A 1 76 ? 5.058 6.530 4.148 1.00 96.62 76 ASN A O 1
ATOM 544 N N . PRO A 1 77 ? 5.603 8.414 3.040 1.00 98.06 77 PRO A N 1
ATOM 545 C CA . PRO A 1 77 ? 4.927 9.322 3.976 1.00 98.06 77 PRO A CA 1
ATOM 546 C C . PRO A 1 77 ? 3.422 9.088 4.151 1.00 98.06 77 PRO A C 1
ATOM 548 O O . PRO A 1 77 ? 2.800 9.723 4.998 1.00 98.06 77 PRO A O 1
ATOM 551 N N . TYR A 1 78 ? 2.823 8.229 3.325 1.00 98.56 78 TYR A N 1
ATOM 552 C CA . TYR A 1 78 ? 1.392 7.962 3.309 1.00 98.56 78 TYR A CA 1
ATOM 553 C C . TYR A 1 78 ? 1.022 6.663 4.033 1.0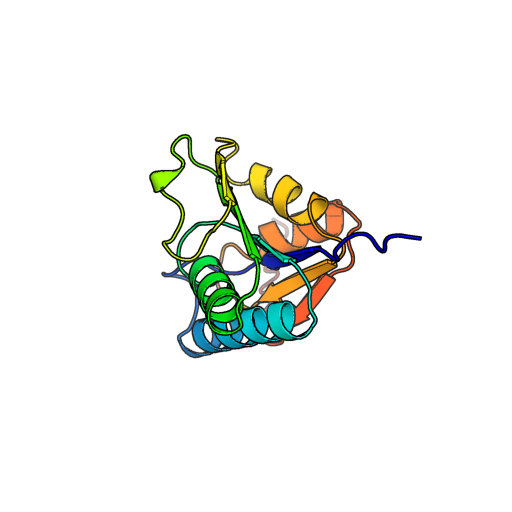0 98.56 78 TYR A C 1
ATOM 555 O O . TYR A 1 78 ? -0.134 6.259 3.958 1.00 98.56 78 TYR A O 1
ATOM 563 N N . ILE A 1 79 ? 1.968 5.999 4.708 1.00 98.50 79 ILE A N 1
ATOM 564 C CA . ILE A 1 79 ? 1.724 4.816 5.545 1.00 98.50 79 ILE A CA 1
ATOM 565 C C . ILE A 1 79 ? 1.429 5.226 6.992 1.00 98.50 79 ILE A C 1
ATOM 567 O O . ILE A 1 79 ? 2.272 5.843 7.637 1.00 98.50 79 ILE A O 1
ATOM 571 N N . ASP A 1 80 ? 0.276 4.813 7.528 1.00 98.50 80 ASP A N 1
ATOM 572 C CA . ASP A 1 80 ? -0.063 5.004 8.946 1.00 98.50 80 ASP A CA 1
ATOM 573 C C . ASP A 1 80 ? 0.654 3.978 9.835 1.00 98.50 80 ASP A C 1
ATOM 575 O O . ASP A 1 80 ? 1.209 4.310 10.884 1.00 98.50 80 ASP A O 1
ATOM 579 N N . TYR A 1 81 ? 0.671 2.714 9.399 1.00 98.12 81 TYR A N 1
ATOM 580 C CA . TYR A 1 81 ? 1.236 1.602 10.161 1.00 98.12 81 TYR A CA 1
ATOM 581 C C . TYR A 1 81 ? 2.313 0.874 9.357 1.00 98.12 81 TYR A C 1
ATOM 583 O O . TYR A 1 81 ? 2.026 0.044 8.498 1.00 98.12 81 TYR A O 1
ATOM 591 N N . ALA A 1 82 ? 3.577 1.170 9.655 1.00 98.06 82 ALA A N 1
ATOM 592 C CA . ALA A 1 82 ? 4.732 0.531 9.027 1.00 98.06 82 ALA A CA 1
ATOM 593 C C . ALA A 1 82 ? 5.193 -0.700 9.823 1.00 98.06 82 ALA A C 1
ATOM 595 O O . ALA A 1 82 ? 5.506 -0.562 11.003 1.00 98.06 82 ALA A O 1
ATOM 596 N N . ILE A 1 83 ? 5.291 -1.877 9.201 1.00 97.56 83 ILE A N 1
ATOM 597 C CA . ILE A 1 83 ? 5.681 -3.160 9.811 1.00 97.56 83 ILE A CA 1
ATOM 598 C C . ILE A 1 83 ? 6.993 -3.654 9.171 1.00 97.56 83 ILE A C 1
ATOM 600 O O . ILE A 1 83 ? 6.949 -4.229 8.087 1.00 97.56 83 ILE A O 1
ATOM 604 N N . PRO A 1 84 ? 8.163 -3.452 9.802 1.00 96.62 84 PRO A N 1
ATOM 605 C CA . PRO A 1 84 ? 9.442 -3.973 9.305 1.00 96.62 84 PRO A CA 1
ATOM 606 C C . PRO A 1 84 ? 9.524 -5.506 9.406 1.00 96.62 84 PRO A C 1
ATOM 608 O O . PRO A 1 84 ? 9.210 -6.057 10.460 1.00 96.62 84 PRO A O 1
ATOM 611 N N . THR A 1 85 ? 9.953 -6.201 8.344 1.00 93.81 85 THR A N 1
ATOM 612 C CA . THR A 1 85 ? 10.028 -7.688 8.299 1.00 93.81 85 THR A CA 1
ATOM 613 C C . THR A 1 85 ? 11.383 -8.270 7.869 1.00 93.81 85 THR A C 1
ATOM 615 O O . THR A 1 85 ? 11.627 -9.454 8.062 1.00 93.81 85 THR A O 1
ATOM 618 N N . PRO A 1 86 ? 12.351 -7.428 7.491 1.00 89.12 86 PRO A N 1
ATOM 619 C CA . PRO A 1 86 ? 13.447 -7.708 6.527 1.00 89.12 86 PRO A CA 1
ATOM 620 C C . PRO A 1 86 ? 13.419 -9.029 5.706 1.00 89.12 86 PRO A C 1
ATOM 622 O O . PRO A 1 86 ? 14.418 -9.742 5.652 1.00 89.12 86 PRO A O 1
ATOM 625 N N . LEU A 1 87 ? 12.321 -9.362 5.005 1.00 87.62 87 LEU A N 1
ATOM 626 C CA . LEU A 1 87 ? 12.217 -10.613 4.211 1.00 87.62 87 LEU A CA 1
ATOM 627 C C . LEU A 1 87 ? 12.454 -10.461 2.693 1.00 87.62 87 LEU A C 1
ATOM 629 O O . LEU A 1 87 ? 12.157 -11.379 1.926 1.00 87.62 87 LEU A O 1
ATOM 633 N N . GLY A 1 88 ? 12.955 -9.316 2.218 1.00 85.56 88 GLY A N 1
ATOM 634 C CA . GLY A 1 88 ? 13.162 -9.086 0.780 1.00 85.56 88 GLY A CA 1
ATOM 635 C C . GLY A 1 88 ? 11.881 -9.327 -0.036 1.00 85.56 88 GLY A C 1
ATOM 636 O O . GLY A 1 88 ? 10.818 -8.833 0.336 1.00 85.56 88 GLY A O 1
ATOM 637 N N . PHE A 1 89 ? 11.965 -10.114 -1.116 1.00 78.19 89 PHE A N 1
ATOM 638 C CA . PHE A 1 89 ? 10.809 -10.465 -1.958 1.00 78.19 89 PHE A CA 1
ATOM 639 C C . PHE A 1 89 ? 9.832 -11.451 -1.302 1.00 78.19 89 PHE A C 1
ATOM 641 O O . PHE A 1 89 ? 8.648 -11.440 -1.630 1.00 78.19 89 PHE A O 1
ATOM 648 N N . VAL A 1 90 ? 10.286 -12.271 -0.345 1.00 81.69 90 VAL A N 1
ATOM 649 C CA . VAL A 1 90 ? 9.424 -13.238 0.371 1.00 81.69 90 VAL A CA 1
ATOM 650 C C . VAL A 1 90 ? 8.328 -12.516 1.155 1.00 81.69 90 VAL A C 1
ATOM 652 O O . VAL A 1 90 ? 7.219 -13.026 1.311 1.00 81.69 90 VAL A O 1
ATOM 655 N N . ARG A 1 91 ? 8.598 -11.275 1.575 1.00 88.94 91 ARG A N 1
ATOM 656 C CA . ARG A 1 91 ? 7.619 -10.388 2.208 1.00 88.94 91 ARG A CA 1
ATOM 657 C C . ARG A 1 91 ? 6.333 -10.235 1.388 1.00 88.94 91 ARG A C 1
ATOM 659 O O . ARG A 1 91 ? 5.283 -10.004 1.979 1.00 88.94 91 ARG A O 1
ATOM 666 N N . ASN A 1 92 ? 6.375 -10.354 0.062 1.00 84.50 92 ASN A N 1
ATOM 667 C CA . ASN A 1 92 ? 5.196 -10.147 -0.783 1.00 84.50 92 ASN A CA 1
ATOM 668 C C . ASN A 1 92 ? 4.086 -11.177 -0.499 1.00 84.50 92 ASN A C 1
ATOM 670 O O . ASN A 1 92 ? 2.908 -10.849 -0.617 1.00 84.50 92 ASN A O 1
ATOM 674 N N . VAL A 1 93 ? 4.441 -12.367 0.003 1.00 84.62 93 VAL A N 1
ATOM 675 C CA . VAL A 1 93 ? 3.473 -13.351 0.518 1.00 84.62 93 VAL A CA 1
ATOM 676 C C . VAL A 1 93 ? 2.732 -12.817 1.746 1.00 84.62 93 VAL A C 1
ATOM 678 O O . VAL A 1 93 ? 1.532 -13.032 1.880 1.00 84.62 93 VAL A O 1
ATOM 681 N N . LEU A 1 94 ? 3.418 -12.088 2.633 1.00 90.12 94 LEU A N 1
ATOM 682 C CA . LEU A 1 94 ? 2.786 -11.470 3.803 1.00 90.12 94 LEU A CA 1
ATOM 683 C C . LEU A 1 94 ? 1.816 -10.362 3.396 1.00 90.12 94 LEU A C 1
ATOM 685 O O . LEU A 1 94 ? 0.760 -10.245 4.003 1.00 90.12 94 LEU A O 1
ATOM 689 N N . VAL A 1 95 ? 2.156 -9.576 2.369 1.00 90.69 95 VAL A N 1
ATOM 690 C CA . VAL A 1 95 ? 1.249 -8.557 1.811 1.00 90.69 95 VAL A CA 1
ATOM 691 C C . VAL A 1 95 ? -0.021 -9.219 1.285 1.00 90.69 95 VAL A C 1
ATOM 693 O O . VAL A 1 95 ? -1.108 -8.818 1.680 1.00 90.69 95 VAL A O 1
ATOM 696 N N . ALA A 1 96 ? 0.104 -10.273 0.474 1.00 88.00 96 ALA A N 1
ATOM 697 C CA . ALA A 1 96 ? -1.058 -11.000 -0.030 1.00 88.00 96 ALA A CA 1
ATOM 698 C C . ALA A 1 96 ? -1.902 -11.614 1.106 1.00 88.00 96 ALA A C 1
ATOM 700 O O . ALA A 1 96 ? -3.102 -11.367 1.177 1.00 88.00 96 ALA A O 1
ATOM 701 N N . ASN A 1 97 ? -1.279 -12.343 2.037 1.00 89.94 97 ASN A N 1
ATOM 702 C CA . ASN A 1 97 ? -1.979 -13.020 3.140 1.00 89.94 97 ASN A CA 1
ATOM 703 C C . ASN A 1 97 ? -2.612 -12.069 4.164 1.00 89.94 97 ASN A C 1
ATOM 705 O O . ASN A 1 97 ? -3.500 -12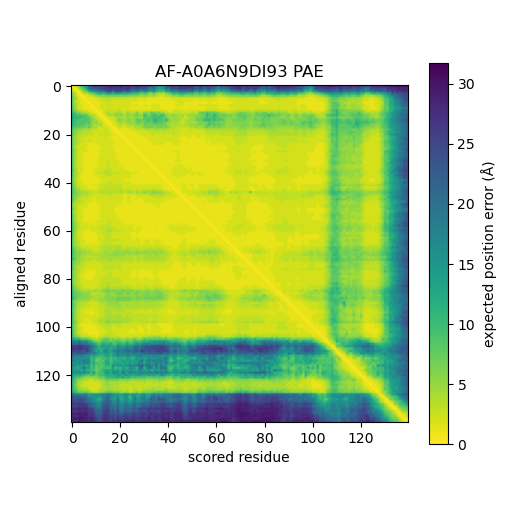.479 4.906 1.00 89.94 97 ASN A O 1
ATOM 709 N N . ALA A 1 98 ? -2.143 -10.825 4.248 1.00 90.94 98 ALA A N 1
ATOM 710 C CA . ALA A 1 98 ? -2.713 -9.815 5.135 1.00 90.94 98 ALA A CA 1
ATOM 711 C C . ALA A 1 98 ? -3.981 -9.152 4.562 1.00 90.94 98 ALA A C 1
ATOM 713 O O . ALA A 1 98 ? -4.513 -8.241 5.193 1.00 90.94 98 ALA A O 1
ATOM 714 N N . SER A 1 99 ? -4.440 -9.566 3.376 1.00 91.50 99 SER A N 1
ATOM 715 C CA . SER A 1 99 ? -5.588 -8.977 2.684 1.00 91.50 99 SER A CA 1
ATOM 716 C C . SER A 1 99 ? -6.659 -10.000 2.325 1.00 91.50 99 SER A C 1
ATOM 718 O O . SER A 1 99 ? -6.352 -11.146 2.008 1.00 91.50 99 SER A O 1
ATOM 720 N N . ASP A 1 100 ? -7.913 -9.552 2.312 1.00 94.06 100 ASP A N 1
ATOM 721 C CA . ASP A 1 100 ? -9.069 -10.313 1.832 1.00 94.06 100 ASP A CA 1
ATOM 722 C C . ASP A 1 100 ? -9.102 -10.406 0.298 1.00 94.06 100 ASP A C 1
ATOM 724 O O . ASP A 1 100 ? -9.666 -11.347 -0.259 1.00 94.06 100 ASP A O 1
ATOM 728 N N . ALA A 1 101 ? -8.501 -9.433 -0.395 1.00 92.75 101 ALA A N 1
ATOM 729 C CA . ALA A 1 101 ? -8.304 -9.449 -1.842 1.00 92.75 101 ALA A CA 1
ATOM 730 C C . ALA A 1 101 ? -7.086 -8.610 -2.259 1.00 92.75 101 ALA A C 1
ATOM 732 O O . ALA A 1 101 ? -6.672 -7.679 -1.565 1.00 92.75 101 ALA A O 1
ATOM 733 N N . VAL A 1 102 ? -6.542 -8.912 -3.437 1.00 91.62 102 VAL A N 1
ATOM 734 C CA . VAL A 1 102 ? -5.386 -8.227 -4.025 1.00 91.62 102 VAL A CA 1
ATOM 735 C C . VAL A 1 102 ? -5.787 -7.554 -5.335 1.00 91.62 102 VAL A C 1
ATOM 737 O O . VAL A 1 102 ? -6.365 -8.185 -6.219 1.00 91.62 102 VAL A O 1
ATOM 740 N N . ILE A 1 103 ? -5.424 -6.284 -5.492 1.00 91.75 103 ILE A N 1
ATOM 741 C CA . ILE A 1 103 ? -5.477 -5.556 -6.759 1.00 91.75 103 ILE A CA 1
ATOM 742 C C . ILE A 1 103 ? -4.061 -5.455 -7.318 1.00 91.75 103 ILE A C 1
ATOM 744 O O . ILE A 1 103 ? -3.157 -4.920 -6.671 1.00 91.75 103 ILE A O 1
ATOM 748 N N . ALA A 1 104 ? -3.874 -5.962 -8.531 1.00 87.62 104 ALA A N 1
ATOM 749 C CA . ALA A 1 104 ? -2.586 -6.014 -9.199 1.00 87.62 104 ALA A CA 1
ATOM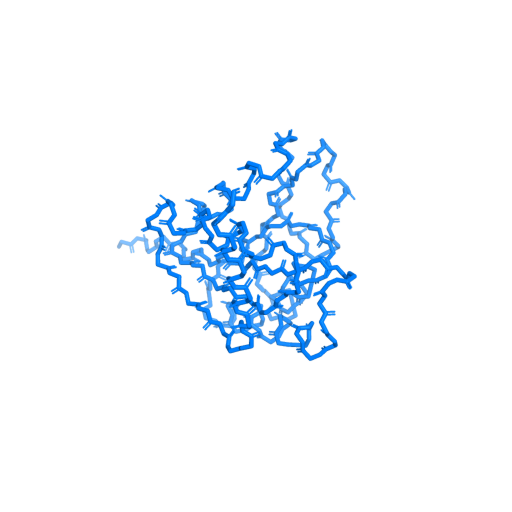 750 C C . ALA A 1 104 ? -2.535 -5.005 -10.356 1.00 87.62 104 ALA A C 1
ATOM 752 O O . ALA A 1 104 ? -3.304 -5.100 -11.317 1.00 87.62 104 ALA A O 1
ATOM 753 N N . LEU A 1 105 ? -1.633 -4.026 -10.253 1.00 84.25 105 LEU A N 1
ATOM 754 C CA . LEU A 1 105 ? -1.465 -2.952 -11.237 1.00 84.25 105 LEU A CA 1
ATOM 755 C C . LEU A 1 105 ? -0.341 -3.264 -12.234 1.00 84.25 105 LEU A C 1
ATOM 757 O O . LEU A 1 105 ? 0.591 -3.991 -11.887 1.00 84.25 105 LEU A O 1
ATOM 761 N N . PRO A 1 106 ? -0.392 -2.717 -13.462 1.00 70.44 106 PRO A N 1
ATOM 762 C CA . PRO A 1 106 ? 0.627 -2.974 -14.476 1.00 70.44 106 PRO A CA 1
ATOM 763 C C . PRO A 1 106 ? 2.020 -2.490 -14.034 1.00 70.44 106 PRO A C 1
ATOM 765 O O . PRO A 1 106 ? 2.176 -1.403 -13.477 1.00 70.44 106 PRO A O 1
ATOM 768 N N . GLY A 1 107 ? 3.053 -3.285 -14.327 1.00 61.47 107 GLY A N 1
ATOM 769 C CA . GLY A 1 107 ? 4.458 -2.940 -14.086 1.00 61.47 107 GLY A CA 1
ATOM 770 C C . GLY A 1 107 ? 5.390 -3.781 -14.958 1.00 61.47 107 GLY A C 1
ATOM 771 O O . GLY A 1 107 ? 5.085 -4.938 -15.241 1.00 61.47 107 GLY A O 1
ATOM 772 N N . LYS A 1 108 ? 6.500 -3.188 -15.425 1.00 48.56 108 LYS A N 1
ATOM 773 C CA . LYS A 1 108 ? 7.364 -3.795 -16.457 1.00 48.56 108 LYS A CA 1
ATOM 774 C C . LYS A 1 108 ? 8.097 -5.051 -15.983 1.00 48.56 108 LYS A C 1
ATOM 776 O O . LYS A 1 108 ? 8.094 -6.037 -16.703 1.00 48.56 108 LYS A O 1
ATOM 781 N N . TRP A 1 109 ? 8.726 -5.028 -14.810 1.00 43.88 109 TRP A N 1
ATOM 782 C CA . TRP A 1 109 ? 9.492 -6.149 -14.253 1.00 43.88 109 TRP A CA 1
ATOM 783 C C . TRP A 1 109 ? 9.428 -6.059 -12.722 1.00 43.88 109 TRP A C 1
ATOM 785 O O . TRP A 1 109 ? 9.704 -5.008 -12.157 1.00 43.88 109 TRP A O 1
ATOM 795 N N . GLY A 1 110 ? 8.994 -7.135 -12.059 1.00 46.69 110 GLY A N 1
ATOM 796 C CA . GLY A 1 110 ? 8.720 -7.188 -10.610 1.00 46.69 110 GLY A CA 1
ATOM 797 C C . GLY A 1 110 ? 7.313 -7.704 -10.284 1.00 46.69 110 GLY A C 1
ATOM 798 O O . GLY A 1 110 ? 7.134 -8.503 -9.365 1.00 46.69 110 GLY A O 1
ATOM 799 N N . THR A 1 111 ? 6.333 -7.383 -11.130 1.00 51.28 111 THR A N 1
ATOM 800 C CA . THR A 1 111 ? 4.925 -7.762 -10.935 1.00 51.28 111 THR A CA 1
ATOM 801 C C . THR A 1 111 ? 4.621 -9.228 -11.254 1.00 51.28 111 THR A C 1
ATOM 803 O O . THR A 1 111 ? 3.668 -9.784 -10.715 1.00 51.28 111 THR A O 1
ATOM 806 N N . SER A 1 112 ? 5.462 -9.904 -12.050 1.00 52.31 112 SER A N 1
ATOM 807 C CA . SER A 1 112 ? 5.335 -11.355 -12.283 1.00 52.31 112 SER A CA 1
ATOM 808 C C . SER A 1 112 ? 5.554 -12.176 -11.004 1.00 52.31 112 SER A C 1
ATOM 810 O O . SER A 1 112 ? 4.848 -13.160 -10.790 1.00 52.31 112 SER A O 1
ATOM 812 N N . ASN A 1 113 ? 6.459 -11.755 -10.110 1.00 57.97 113 ASN A N 1
ATOM 813 C CA . ASN A 1 113 ? 6.641 -12.424 -8.817 1.00 57.97 113 ASN A CA 1
ATOM 814 C C . ASN A 1 113 ? 5.500 -12.100 -7.849 1.00 57.97 113 ASN A C 1
ATOM 816 O O . ASN A 1 113 ? 4.993 -12.998 -7.190 1.00 57.97 113 ASN A O 1
ATOM 820 N N . GLU A 1 114 ? 5.065 -10.842 -7.768 1.00 56.53 114 GLU A N 1
ATOM 821 C CA . GLU A 1 114 ? 3.988 -10.429 -6.855 1.00 56.53 114 GLU A CA 1
ATOM 822 C C . GLU A 1 114 ? 2.645 -11.074 -7.192 1.00 56.53 114 GLU A C 1
ATOM 824 O O . GLU A 1 114 ? 1.967 -11.574 -6.293 1.00 56.53 114 GLU A O 1
ATOM 829 N N . LEU A 1 115 ? 2.300 -11.147 -8.482 1.00 59.62 115 LEU A N 1
ATOM 830 C CA . LEU A 1 115 ? 1.112 -11.864 -8.941 1.00 59.62 115 LEU A CA 1
ATOM 831 C C . LEU A 1 115 ? 1.215 -13.359 -8.628 1.00 59.62 115 LEU A C 1
ATOM 833 O O . LEU A 1 115 ? 0.256 -13.954 -8.141 1.00 59.62 115 LEU A O 1
ATOM 837 N N . SER A 1 116 ? 2.391 -13.954 -8.851 1.00 60.34 116 SER A N 1
ATOM 838 C CA . SER A 1 116 ? 2.638 -15.360 -8.525 1.00 60.34 116 SER A CA 1
ATOM 839 C C . SER A 1 116 ? 2.474 -15.624 -7.028 1.00 60.34 116 SER A C 1
ATOM 841 O O . SER A 1 116 ? 1.811 -16.585 -6.656 1.00 60.34 116 SER A O 1
ATOM 843 N N . PHE A 1 117 ? 2.993 -14.756 -6.155 1.00 62.19 117 PHE A N 1
ATOM 844 C CA . PHE A 1 117 ? 2.843 -14.906 -4.705 1.00 62.19 117 PHE A CA 1
ATOM 845 C C . PHE A 1 117 ? 1.398 -14.724 -4.229 1.00 62.19 117 PHE A C 1
ATOM 847 O O . PHE A 1 117 ? 0.965 -15.467 -3.351 1.00 62.19 117 PHE A O 1
ATOM 854 N N . ALA A 1 118 ? 0.638 -13.799 -4.822 1.00 57.78 118 ALA A N 1
ATOM 855 C CA . ALA A 1 118 ? -0.783 -13.639 -4.516 1.00 57.78 118 ALA A CA 1
ATOM 856 C C . ALA A 1 118 ? -1.609 -14.863 -4.951 1.00 57.78 118 ALA A C 1
ATOM 858 O O . ALA A 1 118 ? -2.444 -15.345 -4.188 1.00 57.78 118 ALA A O 1
ATOM 859 N N . MET A 1 119 ? -1.321 -15.429 -6.128 1.00 59.84 119 MET A N 1
ATOM 860 C CA . MET A 1 119 ? -1.949 -16.676 -6.579 1.00 59.84 119 MET A CA 1
ATOM 861 C C . MET A 1 119 ? -1.566 -17.872 -5.696 1.00 59.84 119 MET A C 1
ATOM 863 O O . MET A 1 119 ? -2.424 -18.688 -5.368 1.00 59.84 119 MET A O 1
ATOM 867 N N . ILE A 1 120 ? -0.305 -17.960 -5.258 1.00 62.22 120 ILE A N 1
ATOM 868 C CA . ILE A 1 120 ? 0.169 -19.000 -4.325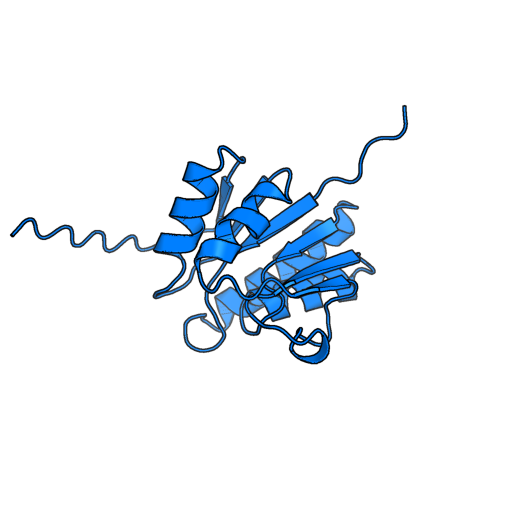 1.00 62.22 120 ILE A CA 1
ATOM 869 C C . ILE A 1 120 ? -0.536 -18.894 -2.964 1.00 62.22 120 ILE A C 1
ATOM 871 O O . ILE A 1 120 ? -0.818 -19.914 -2.340 1.00 62.22 120 ILE A O 1
ATOM 875 N N . ALA A 1 121 ? -0.842 -17.678 -2.510 1.00 66.44 121 ALA A N 1
ATOM 876 C CA . ALA A 1 121 ? -1.537 -17.426 -1.251 1.00 66.44 121 ALA A CA 1
ATOM 877 C C . ALA A 1 121 ? -3.021 -17.850 -1.258 1.00 66.44 121 ALA A C 1
ATOM 879 O O . ALA A 1 121 ? -3.631 -17.940 -0.195 1.00 66.44 121 ALA A O 1
ATOM 880 N N . GLY A 1 122 ? -3.618 -18.113 -2.428 1.00 75.62 122 GLY A N 1
ATOM 881 C CA . GLY A 1 122 ? -5.038 -18.466 -2.546 1.00 75.62 122 GLY A CA 1
ATOM 882 C C . GLY A 1 122 ? -5.997 -17.300 -2.269 1.00 75.62 122 GLY A C 1
ATOM 883 O O . GLY A 1 122 ? -7.188 -17.520 -2.057 1.00 75.62 122 GLY A O 1
ATOM 884 N N . VAL A 1 123 ? -5.484 -16.067 -2.268 1.00 83.75 123 VAL A N 1
ATOM 885 C CA . VAL A 1 123 ? -6.264 -14.843 -2.055 1.00 83.75 123 VAL A CA 1
ATOM 886 C C . VAL A 1 123 ? -6.864 -14.394 -3.394 1.00 83.75 123 VAL A C 1
ATOM 888 O O . VAL A 1 123 ? -6.159 -14.437 -4.404 1.00 83.75 123 VAL A O 1
ATOM 891 N N . PRO A 1 124 ? -8.137 -13.958 -3.454 1.00 86.94 124 PRO A N 1
ATOM 892 C CA . PRO A 1 124 ? -8.730 -13.422 -4.677 1.00 86.94 124 PRO A CA 1
ATOM 893 C C . PRO A 1 124 ? -7.898 -12.280 -5.276 1.00 86.94 124 PRO A C 1
ATOM 895 O O . PRO A 1 124 ? -7.563 -11.319 -4.582 1.00 86.94 124 PRO A O 1
ATOM 898 N N . VAL A 1 125 ? -7.596 -12.365 -6.576 1.00 86.06 125 VAL A N 1
ATOM 899 C CA . VAL A 1 125 ? -6.795 -11.365 -7.299 1.00 86.06 125 VAL A CA 1
ATOM 900 C C . VAL A 1 125 ? -7.611 -10.728 -8.419 1.00 86.06 125 VAL A C 1
ATOM 902 O O . VAL A 1 125 ? -8.195 -11.427 -9.246 1.00 86.06 125 VAL A O 1
ATOM 905 N N . VAL A 1 126 ? -7.585 -9.398 -8.489 1.00 87.56 126 VAL A N 1
ATOM 906 C CA . VAL A 1 126 ? -8.072 -8.610 -9.627 1.00 87.56 126 VAL A CA 1
ATOM 907 C C . VAL A 1 126 ? -6.887 -7.901 -10.272 1.00 87.56 126 VAL A C 1
ATOM 909 O O . VAL A 1 126 ? -6.266 -7.033 -9.662 1.00 87.56 126 VAL A O 1
ATOM 912 N N . ALA A 1 127 ? -6.571 -8.251 -11.517 1.00 84.19 127 ALA A N 1
ATOM 913 C CA . ALA A 1 127 ? -5.568 -7.545 -12.308 1.00 84.19 127 ALA A CA 1
ATOM 914 C C . ALA A 1 127 ? -6.243 -6.447 -13.142 1.00 84.19 127 ALA A C 1
ATOM 916 O O . ALA A 1 127 ? -7.189 -6.726 -13.877 1.00 84.19 127 ALA A O 1
ATOM 917 N N . LEU A 1 128 ? -5.764 -5.205 -13.034 1.00 78.31 128 LEU A N 1
ATOM 918 C CA . LEU A 1 128 ? -6.212 -4.100 -13.889 1.00 78.31 128 LEU A CA 1
ATOM 919 C C . LEU A 1 128 ? -5.318 -4.028 -15.142 1.00 78.31 128 LEU A C 1
ATOM 921 O O . LEU A 1 128 ? -4.115 -4.274 -15.045 1.00 78.31 128 LEU A O 1
ATOM 925 N N . GLU A 1 129 ? -5.931 -3.776 -16.309 1.00 64.75 129 GLU A N 1
ATOM 926 C CA . GLU A 1 129 ? -5.371 -3.954 -17.666 1.00 64.75 129 GLU A CA 1
ATOM 927 C C . GLU A 1 129 ? -3.935 -3.420 -17.874 1.00 64.75 129 GLU A C 1
ATOM 929 O O . GLU A 1 129 ? -3.508 -2.449 -17.252 1.00 64.75 129 GLU A O 1
ATOM 934 N N . GLY A 1 130 ? -3.198 -4.045 -18.809 1.00 52.50 130 GLY A N 1
ATOM 935 C CA . GLY A 1 130 ? -1.835 -3.651 -19.210 1.00 52.50 130 GLY A CA 1
ATOM 936 C C . GLY A 1 130 ? -0.733 -4.669 -18.889 1.00 52.50 130 GLY A C 1
ATOM 937 O O . GLY A 1 130 ? 0.451 -4.365 -19.032 1.00 52.50 130 GLY A O 1
ATOM 938 N N . TRP A 1 131 ? -1.097 -5.877 -18.457 1.00 45.59 131 TRP A N 1
ATOM 939 C CA . TRP A 1 131 ? -0.153 -6.974 -18.264 1.00 45.59 131 TRP A CA 1
ATOM 940 C C . TRP A 1 131 ? 0.219 -7.586 -19.616 1.00 45.59 131 TRP A C 1
ATOM 942 O O . TRP A 1 131 ? -0.423 -8.528 -20.076 1.00 45.59 131 TRP A O 1
ATOM 952 N N . GLU A 1 132 ? 1.276 -7.087 -20.254 1.00 42.59 132 GLU A N 1
ATOM 953 C CA . GLU A 1 132 ? 1.994 -7.912 -21.223 1.00 42.59 132 GLU A CA 1
ATOM 954 C C . GLU A 1 132 ? 2.776 -8.966 -20.444 1.00 42.59 132 GLU A C 1
ATOM 956 O O . GLU A 1 132 ? 3.902 -8.749 -19.992 1.00 42.59 132 GLU A O 1
ATOM 961 N N . ALA A 1 133 ? 2.156 -10.128 -20.261 1.00 41.00 133 ALA A N 1
ATOM 962 C CA . ALA A 1 133 ? 2.879 -11.330 -19.909 1.00 41.00 133 ALA A CA 1
ATOM 963 C C . ALA A 1 133 ? 3.773 -11.692 -21.104 1.00 41.00 133 ALA A C 1
ATOM 965 O O . ALA A 1 133 ? 3.406 -12.512 -21.941 1.00 41.00 133 ALA A O 1
ATOM 966 N N . ASN A 1 134 ? 4.957 -11.083 -21.198 1.00 36.16 134 ASN A N 1
ATOM 967 C CA . ASN A 1 134 ? 6.042 -11.652 -21.987 1.00 36.16 134 ASN A CA 1
ATOM 968 C C . ASN A 1 134 ? 6.524 -12.910 -21.252 1.00 36.16 134 ASN A C 1
ATOM 970 O O . ASN A 1 134 ? 7.584 -12.933 -20.632 1.00 36.16 134 ASN A O 1
ATOM 974 N N . LEU A 1 135 ? 5.699 -13.960 -21.296 1.00 35.06 135 LEU A N 1
ATOM 975 C CA . LEU A 1 135 ? 6.094 -15.329 -21.014 1.00 35.06 135 LEU A CA 1
ATOM 976 C C . LEU A 1 135 ? 6.996 -15.775 -22.166 1.00 35.06 135 LEU A C 1
ATOM 978 O O . LEU A 1 135 ? 6.608 -16.580 -23.007 1.00 35.06 135 LEU A O 1
ATOM 982 N N . LEU A 1 136 ? 8.217 -15.246 -22.210 1.00 35.16 136 LEU A N 1
ATOM 983 C CA . LEU A 1 136 ? 9.307 -15.930 -22.888 1.00 35.16 136 LEU A CA 1
ATOM 984 C C . LEU A 1 136 ? 9.747 -17.069 -21.968 1.00 35.16 136 LEU A C 1
ATOM 986 O O . LEU A 1 136 ? 10.753 -16.988 -21.271 1.00 35.16 136 LEU A O 1
ATOM 990 N N . TYR A 1 137 ? 8.928 -18.120 -21.932 1.00 36.00 137 TYR A N 1
ATOM 991 C CA . TYR A 1 137 ? 9.397 -19.442 -21.558 1.00 36.00 137 TYR A CA 1
ATOM 992 C C . TYR A 1 137 ? 10.076 -20.015 -22.800 1.00 36.00 137 TYR A C 1
ATOM 994 O O . TYR A 1 137 ? 9.463 -20.756 -23.565 1.00 36.00 137 TYR A O 1
ATOM 1002 N N . ASP A 1 138 ? 11.316 -19.600 -23.051 1.00 36.22 138 ASP A N 1
ATOM 1003 C CA . ASP A 1 138 ? 12.148 -20.287 -24.033 1.00 36.22 138 ASP A CA 1
ATOM 1004 C C . ASP A 1 138 ? 12.729 -21.497 -23.303 1.00 36.22 138 ASP A C 1
ATOM 1006 O O . ASP A 1 138 ? 13.697 -21.395 -22.550 1.00 36.22 138 ASP A O 1
ATOM 1010 N N . GLY A 1 139 ? 12.012 -22.617 -23.392 1.00 41.28 139 GLY A N 1
ATOM 1011 C CA . GLY A 1 139 ? 12.463 -23.886 -22.844 1.00 41.28 139 GLY A CA 1
ATOM 1012 C C . GLY A 1 139 ? 13.770 -24.292 -23.518 1.00 41.28 139 GLY A C 1
ATOM 1013 O O . GLY A 1 139 ? 13.743 -24.824 -24.627 1.00 41.28 139 GLY A O 1
ATOM 1014 N N . GLY A 1 140 ? 14.885 -24.041 -22.835 1.00 34.28 140 GLY A N 1
ATOM 1015 C CA . GLY A 1 140 ? 16.237 -24.461 -23.193 1.00 34.28 140 GLY A CA 1
ATOM 1016 C C . GLY A 1 140 ? 17.010 -24.874 -21.955 1.00 34.28 140 GLY A C 1
ATOM 1017 O O . GLY A 1 140 ? 17.086 -24.050 -21.017 1.00 34.28 140 GLY A O 1
#

pLDDT: mean 83.16, std 18.76, range [34.28, 98.81]